Protein AF-A0A970XE02-F1 (afdb_monomer_lite)

Secondary structure (DSSP, 8-state):
-----SEEEEE---SS-SS---EEEEE-TTS-HHHHTS-GGGS-THHHH-GGGS--HHHHHHHHHHHHHHHHHHH-

pLDDT: mean 94.84, std 3.92, range [70.5, 98.31]

Sequence (76 aa):
EVCTPLRINYEILGNTDAYLHAHIIPRYDWEEDDLRKMPIWLYPPEYRTSPEFEFSETKHAELKWRLTEKLEELIK

Radius of gyration: 14.44 Å; chains: 1; bounding box: 26×32×38 Å

Structure (mmCIF, N/CA/C/O backbone):
data_AF-A0A970XE02-F1
#
_entry.id   AF-A0A970XE02-F1
#
loop_
_atom_site.group_PDB
_atom_site.id
_atom_site.type_symbol
_atom_site.label_atom_id
_atom_site.label_alt_id
_atom_site.label_comp_id
_atom_site.label_asym_id
_atom_site.label_entity_id
_atom_site.label_seq_id
_atom_site.pdbx_PDB_ins_code
_atom_site.Cartn_x
_atom_site.Cartn_y
_atom_sit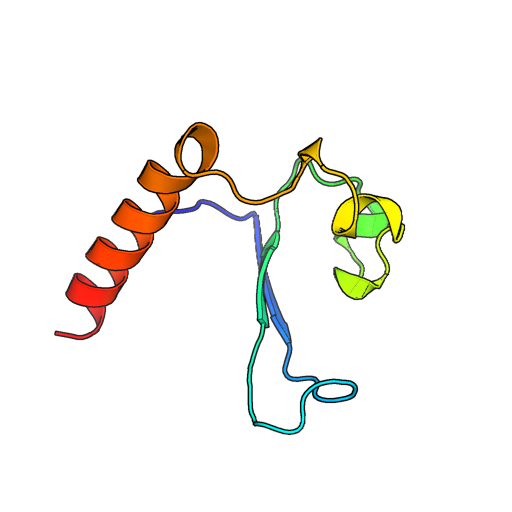e.Cartn_z
_atom_site.occupancy
_atom_site.B_iso_or_equiv
_atom_site.auth_seq_id
_atom_site.auth_comp_id
_atom_site.auth_asym_id
_atom_site.auth_atom_id
_atom_site.pdbx_PDB_model_num
ATOM 1 N N . GLU A 1 1 ? -9.608 11.975 6.203 1.00 81.75 1 GLU A N 1
ATOM 2 C CA . GLU A 1 1 ? -9.152 10.899 5.296 1.00 81.75 1 GLU A CA 1
ATOM 3 C C . GLU A 1 1 ? -7.782 11.282 4.745 1.00 81.75 1 GLU A C 1
ATOM 5 O O . GLU A 1 1 ? -7.571 12.462 4.486 1.00 81.75 1 GLU A O 1
ATOM 10 N N . VAL A 1 2 ? -6.823 10.351 4.671 1.00 95.56 2 VAL A N 1
ATOM 11 C CA . VAL A 1 2 ? -5.435 10.657 4.248 1.00 95.56 2 VAL A CA 1
ATOM 12 C C . VAL A 1 2 ? -5.227 10.355 2.766 1.00 95.56 2 VAL A C 1
ATOM 14 O O . VAL A 1 2 ? -4.724 11.204 2.036 1.00 95.56 2 VAL A O 1
ATOM 17 N N . CYS A 1 3 ? -5.686 9.181 2.330 1.00 95.44 3 CYS A N 1
ATOM 18 C CA . CYS A 1 3 ? -5.717 8.750 0.937 1.00 95.44 3 CYS A CA 1
ATOM 19 C C . CYS A 1 3 ? -7.172 8.609 0.473 1.00 95.44 3 CYS A C 1
ATOM 21 O O . CYS A 1 3 ? -8.055 8.343 1.289 1.00 95.44 3 CYS A O 1
ATOM 23 N N . THR A 1 4 ? -7.402 8.711 -0.836 1.00 96.19 4 THR A N 1
ATOM 24 C CA . THR A 1 4 ? -8.719 8.534 -1.475 1.00 96.19 4 THR A CA 1
ATOM 25 C C . THR A 1 4 ? -8.663 7.428 -2.537 1.00 96.19 4 THR A C 1
ATOM 27 O O . THR A 1 4 ? -8.728 7.717 -3.734 1.00 96.19 4 THR A O 1
ATOM 30 N N . PRO A 1 5 ? -8.449 6.160 -2.145 1.00 96.81 5 PRO A N 1
ATOM 31 C CA . PRO A 1 5 ? -8.389 5.072 -3.108 1.00 96.81 5 PRO A CA 1
ATOM 32 C C . PRO A 1 5 ? -9.779 4.737 -3.661 1.00 96.81 5 PRO A C 1
ATOM 34 O O . PRO A 1 5 ? -10.786 4.873 -2.970 1.00 96.81 5 PRO A O 1
ATOM 37 N N . LEU A 1 6 ? -9.821 4.199 -4.879 1.00 96.62 6 LEU A N 1
ATOM 38 C CA . LEU A 1 6 ? -11.023 3.589 -5.451 1.00 96.62 6 LEU A CA 1
ATOM 39 C C . LEU A 1 6 ? -11.443 2.341 -4.654 1.00 96.62 6 LEU A C 1
ATOM 41 O O . LEU A 1 6 ? -12.630 2.061 -4.505 1.00 96.62 6 LEU A O 1
ATOM 45 N N . ARG A 1 7 ? -10.462 1.573 -4.162 1.00 96.00 7 ARG A N 1
ATOM 46 C CA . ARG A 1 7 ? -10.652 0.426 -3.259 1.00 96.00 7 ARG A CA 1
ATOM 47 C C . ARG A 1 7 ? -9.359 0.097 -2.515 1.00 96.00 7 ARG A C 1
ATOM 49 O O . ARG A 1 7 ? -8.286 0.554 -2.896 1.00 96.00 7 ARG A O 1
ATOM 56 N N . ILE A 1 8 ? -9.443 -0.762 -1.506 1.00 96.88 8 ILE A N 1
ATOM 57 C CA . ILE A 1 8 ? -8.278 -1.257 -0.762 1.00 96.88 8 ILE A CA 1
ATOM 58 C C . ILE A 1 8 ? -8.160 -2.766 -0.971 1.00 96.88 8 ILE A C 1
ATOM 60 O O . ILE A 1 8 ? -9.147 -3.489 -0.835 1.00 96.88 8 ILE A O 1
ATOM 64 N N . ASN A 1 9 ? -6.959 -3.245 -1.299 1.00 97.31 9 ASN A N 1
ATOM 65 C CA . ASN A 1 9 ? -6.637 -4.667 -1.209 1.00 97.31 9 ASN A CA 1
ATOM 66 C C . ASN A 1 9 ? -5.992 -4.969 0.148 1.00 97.31 9 ASN A C 1
ATOM 68 O O . ASN A 1 9 ? -5.135 -4.218 0.613 1.00 97.31 9 ASN A O 1
ATOM 72 N N . TYR A 1 10 ? -6.433 -6.064 0.766 1.00 97.25 10 TYR A N 1
ATOM 73 C CA . TYR A 1 10 ? -5.894 -6.591 2.014 1.00 97.25 10 TYR A CA 1
ATOM 74 C C . TYR A 1 10 ? -5.398 -8.009 1.751 1.00 97.25 10 TYR A C 1
ATOM 76 O O . TYR A 1 10 ? -6.182 -8.865 1.337 1.00 97.25 10 TYR A O 1
ATOM 84 N N . GLU A 1 11 ? -4.108 -8.250 1.953 1.00 96.31 11 GLU A N 1
ATOM 85 C CA . GLU A 1 11 ? -3.467 -9.515 1.590 1.00 96.31 11 GLU A CA 1
ATOM 86 C C . GLU A 1 11 ? -2.625 -10.036 2.759 1.00 96.31 11 GLU A C 1
ATOM 88 O O . GLU A 1 11 ? -1.739 -9.337 3.246 1.00 96.31 11 GLU A O 1
ATOM 93 N N . ILE A 1 12 ? -2.886 -11.268 3.204 1.00 97.00 12 ILE A N 1
ATOM 94 C CA . ILE A 1 12 ? -2.038 -11.993 4.162 1.00 97.00 12 ILE A CA 1
ATOM 95 C C . ILE A 1 12 ? -1.333 -13.091 3.372 1.00 97.00 12 ILE A C 1
ATOM 97 O O . ILE A 1 12 ? -1.971 -14.047 2.930 1.00 97.00 12 ILE A O 1
ATOM 101 N N . LEU A 1 13 ? -0.032 -12.909 3.153 1.00 95.44 13 LEU A N 1
ATOM 102 C CA . LEU A 1 13 ? 0.828 -13.847 2.433 1.00 95.44 13 LEU A CA 1
ATOM 103 C C . LEU A 1 13 ? 1.776 -14.537 3.429 1.00 95.44 13 LEU A C 1
ATOM 105 O O . LEU A 1 13 ? 1.325 -14.995 4.475 1.00 95.44 13 LEU A O 1
ATOM 109 N N . GLY A 1 14 ? 3.068 -14.647 3.106 1.00 95.69 14 GLY A N 1
ATOM 110 C CA . GLY A 1 14 ? 4.059 -15.301 3.975 1.00 95.69 14 GLY A CA 1
ATOM 111 C C . GLY A 1 14 ? 5.039 -16.237 3.267 1.00 95.69 14 GLY A C 1
ATOM 112 O O . GLY A 1 14 ? 5.658 -17.068 3.919 1.00 95.69 14 GLY A O 1
ATOM 113 N N . ASN A 1 15 ? 5.185 -16.137 1.940 1.00 96.06 15 ASN A N 1
ATOM 114 C CA . ASN A 1 15 ? 6.121 -16.986 1.191 1.00 96.06 15 ASN A CA 1
ATOM 115 C C . ASN A 1 15 ? 7.599 -16.629 1.444 1.00 96.06 15 ASN A C 1
ATOM 117 O O . ASN A 1 15 ? 8.455 -17.497 1.307 1.00 96.06 15 ASN A O 1
ATOM 121 N N . THR A 1 16 ? 7.894 -15.368 1.782 1.00 94.25 16 THR A N 1
ATOM 122 C CA . THR A 1 16 ? 9.269 -14.863 1.959 1.00 94.25 16 THR A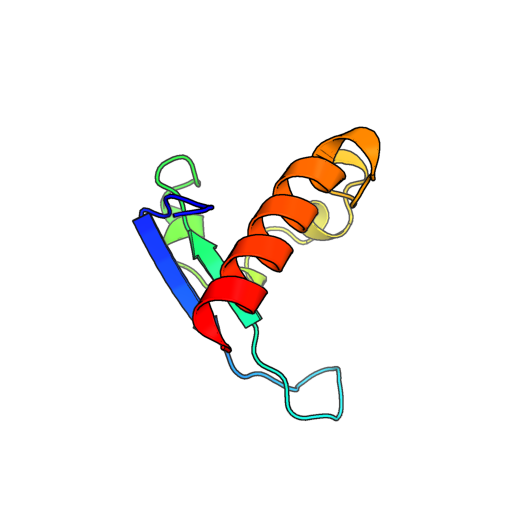 CA 1
ATOM 123 C C . THR A 1 16 ? 9.616 -14.650 3.431 1.00 94.25 16 THR A C 1
ATOM 125 O O . THR A 1 16 ? 10.633 -15.146 3.906 1.00 94.25 16 THR A O 1
ATOM 128 N N . ASP A 1 17 ? 8.764 -13.931 4.162 1.00 96.44 17 ASP A N 1
ATOM 129 C CA . ASP A 1 17 ? 9.011 -13.523 5.543 1.00 96.44 17 ASP A CA 1
ATOM 130 C C . ASP A 1 17 ? 8.247 -14.404 6.540 1.00 96.44 17 ASP A C 1
ATOM 132 O O . ASP A 1 17 ? 7.020 -14.500 6.498 1.00 96.44 17 ASP A O 1
ATOM 136 N N . ALA A 1 18 ? 8.975 -15.024 7.474 1.00 95.81 18 ALA A N 1
ATOM 137 C CA . ALA A 1 18 ? 8.445 -16.003 8.431 1.00 95.81 18 ALA A CA 1
ATOM 138 C C . ALA A 1 18 ? 7.824 -15.370 9.698 1.00 95.81 18 ALA A C 1
ATOM 140 O O . ALA A 1 18 ? 8.031 -15.846 10.815 1.00 95.81 18 ALA A O 1
ATOM 141 N N . TYR A 1 19 ? 7.068 -14.286 9.537 1.00 96.69 19 TYR A N 1
ATOM 142 C CA . TYR A 1 19 ? 6.268 -13.665 10.597 1.00 96.69 19 TYR A CA 1
ATOM 143 C C . TYR A 1 19 ? 4.906 -13.251 10.043 1.00 96.69 19 TYR A C 1
ATOM 145 O O . TYR A 1 19 ? 4.793 -12.898 8.872 1.00 96.69 19 TYR A O 1
ATOM 153 N N . LEU A 1 20 ? 3.857 -13.290 10.871 1.00 97.56 20 LEU A N 1
ATOM 154 C CA . LEU A 1 20 ? 2.526 -12.865 10.439 1.00 97.56 20 LEU A CA 1
ATOM 155 C C . LEU A 1 20 ? 2.540 -11.365 10.128 1.00 97.56 20 LEU A C 1
ATOM 157 O O . LEU A 1 20 ? 2.835 -10.545 10.994 1.00 97.56 20 LEU A O 1
ATOM 161 N N . HIS A 1 21 ? 2.185 -11.020 8.898 1.00 97.69 21 HIS A N 1
ATOM 162 C CA . HIS A 1 21 ? 2.020 -9.648 8.443 1.00 97.69 21 HIS A CA 1
ATOM 163 C C . HIS A 1 21 ? 0.913 -9.588 7.390 1.00 97.69 21 HIS A C 1
ATOM 165 O O . HIS A 1 21 ? 0.575 -10.589 6.756 1.00 97.69 21 HIS A O 1
ATOM 171 N N . ALA A 1 22 ? 0.342 -8.400 7.219 1.00 97.38 22 ALA A N 1
ATOM 172 C CA . ALA A 1 22 ? -0.639 -8.119 6.187 1.00 97.38 22 ALA A CA 1
ATOM 173 C C . ALA A 1 22 ? -0.181 -6.924 5.352 1.00 97.38 22 ALA A C 1
ATOM 175 O O . ALA A 1 22 ? 0.389 -5.966 5.880 1.00 97.38 22 ALA A O 1
ATOM 176 N N . HIS A 1 23 ? -0.475 -6.961 4.058 1.00 97.06 23 HIS A N 1
ATOM 177 C CA . HIS A 1 23 ? -0.290 -5.841 3.148 1.00 97.06 23 HIS A CA 1
ATOM 178 C C . HIS A 1 23 ? -1.621 -5.108 2.974 1.00 97.06 23 HIS A C 1
ATOM 180 O O . HIS A 1 23 ? -2.643 -5.726 2.672 1.00 97.06 23 HIS A O 1
ATOM 186 N N . ILE A 1 24 ? -1.598 -3.785 3.151 1.00 96.75 24 ILE A N 1
ATOM 187 C CA . ILE A 1 24 ? -2.741 -2.896 2.918 1.00 96.75 24 ILE A CA 1
ATOM 188 C C . ILE A 1 24 ? -2.381 -1.990 1.748 1.00 96.75 24 ILE A C 1
ATOM 190 O O . ILE A 1 24 ? -1.476 -1.163 1.857 1.00 96.75 24 ILE A O 1
ATOM 194 N N . ILE A 1 25 ? -3.068 -2.167 0.622 1.00 96.31 25 ILE A N 1
ATOM 195 C CA . ILE A 1 25 ? -2.675 -1.556 -0.649 1.00 96.31 25 ILE A CA 1
ATOM 196 C C . ILE A 1 25 ? -3.834 -0.692 -1.168 1.00 96.31 25 ILE A C 1
ATOM 198 O O . ILE A 1 25 ? -4.851 -1.242 -1.609 1.00 96.31 25 ILE A O 1
ATOM 202 N N . PRO A 1 26 ? -3.725 0.651 -1.122 1.00 96.19 26 PRO A N 1
ATOM 203 C CA . PRO A 1 26 ? -4.691 1.531 -1.768 1.00 96.19 26 PRO A CA 1
ATOM 204 C C . PRO A 1 26 ? -4.581 1.399 -3.292 1.00 96.19 26 PRO A C 1
ATOM 206 O O . PRO A 1 26 ? -3.486 1.475 -3.845 1.00 96.19 26 PRO A O 1
ATOM 209 N N . ARG A 1 27 ? -5.719 1.202 -3.962 1.00 96.62 27 ARG A N 1
ATOM 210 C CA . ARG A 1 27 ? -5.820 1.078 -5.422 1.00 96.62 27 ARG A CA 1
ATOM 211 C C . ARG A 1 27 ? -6.529 2.290 -6.002 1.00 96.62 27 ARG A C 1
ATOM 213 O O . ARG A 1 27 ? -7.532 2.735 -5.440 1.00 96.62 27 ARG A O 1
ATOM 220 N N . TYR A 1 28 ? -6.050 2.796 -7.124 1.00 96.31 28 TYR A N 1
ATOM 221 C CA . TYR A 1 28 ? -6.491 4.048 -7.725 1.00 96.31 28 TYR A CA 1
ATOM 222 C C . TYR A 1 28 ? -7.045 3.855 -9.135 1.00 96.31 28 TYR A C 1
ATOM 224 O O . TYR A 1 28 ? -6.857 2.827 -9.787 1.00 96.31 28 TYR A O 1
ATOM 232 N N . ASP A 1 29 ? -7.789 4.853 -9.597 1.00 96.50 29 ASP A N 1
ATOM 233 C CA . ASP A 1 29 ? -8.431 4.838 -10.905 1.00 96.50 29 ASP A CA 1
ATOM 234 C C . ASP A 1 29 ? -7.446 5.009 -12.072 1.00 96.50 29 ASP A C 1
ATOM 236 O O . ASP A 1 29 ? -7.697 4.469 -13.147 1.00 96.50 29 ASP A O 1
ATOM 240 N N . TRP A 1 30 ? -6.322 5.684 -11.829 1.00 95.94 30 TRP A N 1
ATOM 241 C CA . TRP A 1 30 ? -5.245 5.917 -12.790 1.00 95.94 30 TRP A CA 1
ATOM 242 C C . TRP A 1 30 ? -4.355 4.696 -13.065 1.00 95.94 30 TRP A C 1
ATOM 244 O O . TRP A 1 30 ? -3.551 4.738 -13.992 1.00 95.94 30 TRP A O 1
ATOM 254 N N . GLU A 1 31 ? -4.464 3.618 -12.281 1.00 95.31 31 GLU A N 1
ATOM 255 C CA . GLU A 1 31 ? -3.742 2.373 -12.566 1.00 95.31 31 GLU A CA 1
ATOM 256 C C . GLU A 1 31 ? -4.236 1.749 -13.881 1.00 95.31 31 GLU A C 1
ATOM 258 O O . GLU A 1 31 ? -5.441 1.733 -14.150 1.00 95.31 31 GLU A O 1
ATOM 263 N N . GLU A 1 32 ? -3.318 1.172 -14.664 1.00 94.12 32 GLU A N 1
ATOM 264 C CA . GLU A 1 32 ? -3.653 0.428 -15.885 1.00 94.12 32 GLU A CA 1
ATOM 265 C C . GLU A 1 32 ? -4.697 -0.654 -15.592 1.00 94.12 32 GLU A C 1
ATOM 267 O O . GLU A 1 32 ? -4.518 -1.448 -14.673 1.00 94.12 32 GLU A O 1
ATOM 272 N N . ASP A 1 33 ? -5.793 -0.705 -16.355 1.00 93.69 33 ASP A N 1
ATOM 273 C CA . ASP A 1 33 ? -6.979 -1.487 -15.974 1.00 93.69 33 ASP A CA 1
ATOM 274 C C . ASP A 1 33 ? -6.707 -2.996 -15.823 1.00 93.69 33 ASP A C 1
ATOM 276 O O . ASP A 1 33 ? -7.230 -3.631 -14.900 1.00 93.69 33 ASP A O 1
ATOM 280 N N . ASP A 1 34 ? -5.847 -3.552 -16.680 1.00 94.00 34 ASP A N 1
ATOM 281 C CA . ASP A 1 34 ? -5.474 -4.970 -16.660 1.00 94.00 34 ASP A CA 1
ATOM 282 C C . ASP A 1 34 ? -4.649 -5.332 -15.418 1.00 94.00 34 ASP A C 1
ATOM 284 O O . ASP A 1 34 ? -4.873 -6.375 -14.803 1.00 94.00 34 ASP A O 1
ATOM 288 N N . LEU A 1 35 ? -3.751 -4.444 -14.983 1.00 94.44 35 LEU A N 1
ATOM 289 C CA . LEU A 1 35 ? -2.973 -4.623 -13.753 1.00 94.44 35 LEU A CA 1
ATOM 290 C C . LEU A 1 35 ? -3.798 -4.272 -12.514 1.00 94.44 35 LEU A C 1
ATOM 292 O O . LEU A 1 35 ? -3.700 -4.918 -11.463 1.00 94.44 35 LEU A O 1
ATOM 296 N N . ARG A 1 36 ? -4.684 -3.280 -12.647 1.00 94.62 36 ARG A N 1
ATOM 297 C CA . ARG A 1 36 ? -5.553 -2.810 -11.580 1.00 94.62 36 ARG A CA 1
ATOM 298 C C . ARG A 1 36 ? -6.376 -3.962 -11.034 1.00 94.62 36 ARG A C 1
ATOM 300 O O . ARG A 1 36 ? -6.544 -4.046 -9.830 1.00 94.62 36 ARG A O 1
ATOM 307 N N . LYS A 1 37 ? -6.872 -4.876 -11.863 1.00 92.56 37 LYS A N 1
ATOM 308 C CA . LYS A 1 37 ? -7.705 -6.006 -11.404 1.00 92.56 37 LYS A CA 1
ATOM 309 C C . LYS A 1 37 ? -6.914 -7.156 -10.768 1.00 92.56 37 LYS A C 1
ATOM 311 O O . LYS A 1 37 ? -7.530 -8.069 -10.224 1.00 92.56 37 LYS A O 1
ATOM 316 N N . MET A 1 38 ? -5.585 -7.102 -10.795 1.00 94.69 38 MET A N 1
ATOM 317 C CA . MET A 1 38 ? -4.698 -8.157 -10.305 1.00 94.69 38 MET A CA 1
ATOM 318 C C . MET A 1 38 ? -4.068 -7.793 -8.946 1.00 94.69 38 MET A C 1
ATOM 320 O O . MET A 1 38 ? -4.041 -6.610 -8.570 1.00 94.69 38 MET A O 1
ATOM 324 N N . PRO A 1 39 ? -3.557 -8.786 -8.187 1.00 93.88 39 PRO A N 1
ATOM 325 C CA . PRO A 1 39 ? -2.709 -8.536 -7.023 1.00 93.88 39 PRO A CA 1
ATOM 326 C C . PRO A 1 39 ? -1.494 -7.697 -7.410 1.00 93.88 39 PRO A C 1
ATOM 328 O O . PRO A 1 39 ? -0.919 -7.906 -8.484 1.00 93.88 39 PRO A O 1
ATOM 331 N N . ILE A 1 40 ? -1.059 -6.792 -6.524 1.00 93.69 40 ILE A N 1
ATOM 332 C CA . ILE A 1 40 ? 0.068 -5.897 -6.830 1.00 93.69 40 ILE A CA 1
ATOM 333 C C . ILE A 1 40 ? 1.301 -6.711 -7.227 1.00 93.69 40 ILE A C 1
ATOM 335 O O . ILE A 1 40 ? 2.003 -6.329 -8.154 1.00 93.69 40 ILE A O 1
ATOM 339 N N . TRP A 1 41 ? 1.522 -7.877 -6.608 1.00 92.62 41 TRP A N 1
ATOM 340 C CA . TRP A 1 41 ? 2.655 -8.786 -6.839 1.00 92.62 41 TRP A CA 1
ATOM 341 C C . TRP A 1 41 ? 2.825 -9.270 -8.283 1.00 92.62 41 TRP A C 1
ATOM 343 O O . TRP A 1 41 ? 3.924 -9.687 -8.633 1.00 92.62 41 TRP A O 1
ATOM 353 N N . LEU A 1 42 ? 1.789 -9.168 -9.123 1.00 93.50 42 LEU A N 1
ATOM 354 C CA . LEU A 1 42 ? 1.843 -9.524 -10.547 1.00 93.50 42 LEU A CA 1
ATOM 355 C C . LEU A 1 42 ? 2.181 -8.349 -11.476 1.00 93.50 42 LEU A C 1
ATOM 357 O O . LEU A 1 42 ? 2.277 -8.540 -12.686 1.00 93.50 42 LEU A O 1
ATOM 361 N N . TYR A 1 43 ? 2.387 -7.148 -10.934 1.00 93.31 43 TYR A N 1
ATOM 362 C CA . TYR A 1 43 ? 2.946 -6.035 -11.702 1.00 93.31 43 TYR A CA 1
ATOM 363 C C . TYR A 1 43 ? 4.361 -6.381 -12.173 1.00 93.31 43 TYR A C 1
ATOM 365 O O . TYR A 1 43 ? 5.066 -7.082 -11.432 1.00 93.31 43 TYR A O 1
ATOM 373 N N . PRO A 1 44 ? 4.796 -5.845 -13.332 1.00 93.50 44 PRO A N 1
ATOM 374 C CA . PRO A 1 44 ? 6.157 -6.019 -13.823 1.00 93.50 44 PRO A CA 1
ATOM 375 C C . PRO A 1 44 ? 7.197 -5.791 -12.709 1.00 93.50 44 PRO A C 1
ATOM 377 O O . PRO A 1 44 ? 7.080 -4.809 -11.961 1.00 93.50 44 PRO A O 1
ATOM 380 N N . PRO A 1 45 ? 8.168 -6.706 -12.517 1.00 90.19 45 PRO A N 1
ATOM 381 C CA . PRO A 1 45 ? 9.133 -6.631 -11.417 1.00 90.19 45 PRO A CA 1
ATOM 382 C C . PRO A 1 45 ? 9.886 -5.299 -11.339 1.00 90.19 45 PRO A C 1
ATOM 384 O O . PRO A 1 45 ? 10.244 -4.860 -10.245 1.00 90.19 45 PRO A O 1
ATOM 387 N N . GLU A 1 46 ? 10.062 -4.629 -12.476 1.00 92.00 46 GLU A N 1
ATOM 388 C CA . GLU A 1 46 ? 10.745 -3.347 -12.619 1.00 92.00 46 GLU A CA 1
ATOM 389 C C . GLU A 1 46 ? 10.093 -2.250 -11.769 1.00 92.00 46 GLU A C 1
ATOM 391 O O . GLU A 1 46 ? 10.801 -1.402 -11.231 1.00 92.00 46 GLU A O 1
ATOM 396 N N . TYR A 1 47 ? 8.771 -2.293 -11.557 1.00 89.25 47 TYR A N 1
ATOM 397 C CA . TYR A 1 47 ? 8.085 -1.342 -10.674 1.00 89.25 47 TYR A CA 1
ATOM 398 C C . TYR A 1 47 ? 8.540 -1.453 -9.212 1.00 89.25 47 TYR A C 1
ATOM 400 O O . TYR A 1 47 ? 8.481 -0.469 -8.482 1.00 89.25 47 TYR A O 1
ATOM 408 N N . ARG A 1 48 ? 9.005 -2.629 -8.766 1.00 87.38 48 ARG A N 1
ATOM 409 C CA . ARG A 1 48 ? 9.486 -2.836 -7.386 1.00 87.38 48 ARG A CA 1
ATOM 410 C C . ARG A 1 48 ? 10.946 -2.465 -7.198 1.00 87.38 48 ARG A C 1
ATOM 412 O O . ARG A 1 48 ? 11.351 -2.175 -6.079 1.00 87.38 48 ARG A O 1
ATOM 419 N N . THR A 1 49 ? 11.734 -2.541 -8.264 1.00 88.88 49 THR A N 1
ATOM 420 C CA . THR A 1 49 ? 13.183 -2.318 -8.214 1.00 88.88 49 THR A CA 1
ATOM 421 C C . THR A 1 49 ? 13.600 -0.977 -8.810 1.00 88.88 49 THR A C 1
ATOM 4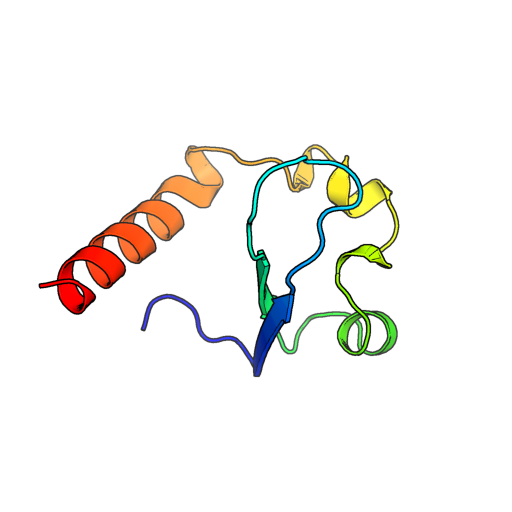23 O O . THR A 1 49 ? 14.777 -0.636 -8.754 1.00 88.88 49 THR A O 1
ATOM 426 N N . SER A 1 50 ? 12.673 -0.230 -9.418 1.00 93.25 50 SER A N 1
ATOM 427 C CA . SER A 1 50 ? 12.967 1.064 -10.030 1.00 93.25 50 SER A CA 1
ATOM 428 C C . SER A 1 50 ? 13.306 2.117 -8.965 1.00 93.25 50 SER A C 1
ATOM 430 O O . SER A 1 50 ? 12.486 2.357 -8.073 1.00 93.25 50 SER A O 1
ATOM 432 N N . PRO A 1 51 ? 14.443 2.828 -9.099 1.00 92.81 51 PRO A N 1
ATOM 433 C CA . PRO A 1 51 ? 14.786 3.960 -8.233 1.00 92.81 51 PRO A CA 1
ATOM 434 C C . PRO A 1 51 ? 13.748 5.092 -8.257 1.00 92.81 51 PRO A C 1
ATOM 436 O O . PRO A 1 51 ? 13.683 5.908 -7.342 1.00 92.81 51 PRO A O 1
ATOM 439 N N . GLU A 1 52 ? 12.926 5.172 -9.307 1.00 92.06 52 GLU A N 1
ATOM 440 C CA . GLU A 1 52 ? 11.871 6.182 -9.419 1.00 92.06 52 GLU A CA 1
ATOM 441 C C . GLU A 1 52 ? 10.833 6.067 -8.293 1.00 92.06 52 GLU A C 1
ATOM 443 O O . GLU A 1 52 ? 10.403 7.094 -7.747 1.00 92.06 52 GLU A O 1
ATOM 448 N N . PHE A 1 53 ? 10.478 4.825 -7.944 1.00 90.56 53 PHE A N 1
ATOM 449 C CA . PHE A 1 53 ? 9.453 4.473 -6.959 1.00 90.56 53 PHE A CA 1
ATOM 450 C C . PHE A 1 53 ? 10.031 4.170 -5.575 1.00 90.56 53 PHE A C 1
ATOM 452 O O . PHE A 1 53 ? 9.287 3.821 -4.658 1.00 90.56 53 PHE A O 1
ATOM 459 N N . GLU A 1 54 ? 11.347 4.307 -5.404 1.00 93.81 54 GLU A N 1
ATOM 460 C CA . GLU A 1 54 ? 11.986 4.135 -4.108 1.00 93.81 54 GLU A CA 1
ATOM 461 C C . GLU A 1 54 ? 11.486 5.188 -3.112 1.00 93.81 54 GLU A C 1
ATOM 463 O O . GLU A 1 54 ? 11.210 6.349 -3.450 1.00 93.81 54 GLU A O 1
ATOM 468 N N . PHE A 1 55 ? 11.378 4.774 -1.849 1.00 94.94 55 PHE A N 1
ATOM 469 C CA . PHE A 1 55 ? 11.066 5.699 -0.777 1.00 94.94 55 PHE A CA 1
ATOM 470 C C . PHE A 1 55 ? 12.111 6.821 -0.713 1.00 94.94 55 PHE A C 1
ATOM 472 O O . PHE A 1 55 ? 13.308 6.635 -0.896 1.00 94.94 55 PHE A O 1
ATOM 479 N N . SER A 1 56 ? 11.633 8.013 -0.391 1.00 96.50 56 SER A N 1
ATOM 480 C CA . SER A 1 56 ? 12.450 9.203 -0.214 1.00 96.50 56 SER A CA 1
ATOM 481 C C . SER A 1 56 ? 11.723 10.141 0.725 1.00 96.50 56 SER A C 1
ATOM 483 O O . SER A 1 56 ? 10.532 10.402 0.532 1.00 96.50 56 SER A O 1
ATOM 485 N N . GLU A 1 57 ? 12.450 10.686 1.695 1.00 97.25 57 GLU A N 1
ATOM 486 C CA . GLU A 1 57 ? 11.913 11.672 2.631 1.00 97.25 57 GLU A CA 1
ATOM 487 C C . GLU A 1 57 ? 11.383 12.909 1.896 1.00 97.25 57 GLU A C 1
ATOM 489 O O . GLU A 1 57 ? 10.310 13.407 2.220 1.00 97.25 57 GLU A O 1
ATOM 494 N N . THR A 1 58 ? 12.050 13.358 0.827 1.00 96.94 58 THR A N 1
ATOM 495 C CA . THR A 1 58 ? 11.599 14.545 0.081 1.00 96.94 58 THR A CA 1
ATOM 496 C C . THR A 1 58 ? 10.264 14.336 -0.630 1.00 96.94 58 THR A C 1
ATOM 498 O O . THR A 1 58 ? 9.510 15.291 -0.788 1.00 96.94 58 THR A O 1
ATOM 501 N N . LYS A 1 59 ? 9.960 13.104 -1.053 1.00 95.69 59 LYS A N 1
ATOM 502 C CA . LYS A 1 59 ? 8.721 12.770 -1.772 1.00 95.69 59 LYS A CA 1
ATOM 503 C C . LYS A 1 59 ? 7.597 12.305 -0.840 1.00 95.69 59 LYS A C 1
ATOM 505 O O . LYS A 1 59 ? 6.432 12.551 -1.128 1.00 95.69 59 LYS A O 1
ATOM 510 N N . HIS A 1 60 ? 7.928 11.603 0.245 1.00 97.00 60 HIS A N 1
ATOM 511 C CA . HIS A 1 60 ? 6.960 10.778 0.976 1.00 97.00 60 HIS A CA 1
ATOM 512 C C . HIS A 1 60 ? 6.786 11.150 2.456 1.00 97.00 60 HIS A C 1
ATOM 514 O O . HIS A 1 60 ? 5.875 10.617 3.095 1.00 97.00 60 HIS A O 1
ATOM 520 N N . ALA A 1 61 ? 7.607 12.051 3.014 1.00 97.69 61 ALA A N 1
ATOM 521 C CA . ALA A 1 61 ? 7.535 12.405 4.435 1.00 97.69 61 ALA A CA 1
ATOM 522 C C . ALA A 1 61 ? 6.167 12.974 4.839 1.00 97.69 61 ALA A C 1
ATOM 524 O O . ALA A 1 61 ? 5.626 12.588 5.874 1.00 97.69 61 ALA A O 1
ATOM 525 N N . GLU A 1 62 ? 5.571 13.840 4.012 1.00 97.88 62 GLU A N 1
ATOM 52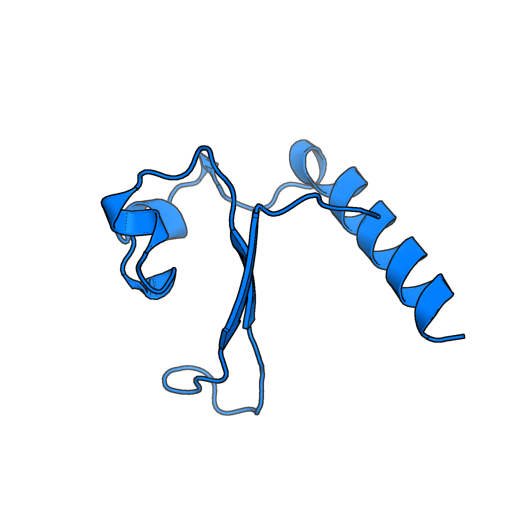6 C CA . GLU A 1 62 ? 4.265 14.440 4.308 1.00 97.88 62 GLU A CA 1
ATOM 527 C C . GLU A 1 62 ? 3.164 13.376 4.397 1.00 97.88 62 GLU A C 1
ATOM 529 O O . GLU A 1 62 ? 2.398 13.342 5.360 1.00 97.88 62 GLU A O 1
ATOM 534 N N . LEU A 1 63 ? 3.109 12.465 3.419 1.00 97.12 63 LEU A N 1
ATOM 535 C CA . LEU A 1 63 ? 2.128 11.383 3.408 1.00 97.12 63 LEU A CA 1
ATOM 536 C C . LEU A 1 63 ? 2.300 10.469 4.626 1.00 97.12 63 LEU A C 1
ATOM 538 O O . LEU A 1 63 ? 1.319 10.141 5.292 1.00 97.12 63 LEU A O 1
ATOM 542 N N . LYS A 1 64 ? 3.547 10.099 4.941 1.00 97.88 64 LYS A N 1
ATOM 543 C CA . LYS A 1 64 ? 3.883 9.298 6.123 1.00 97.88 64 LYS A CA 1
ATOM 544 C C . LYS A 1 64 ? 3.412 9.984 7.408 1.00 97.88 64 LYS A C 1
ATOM 546 O O . LYS A 1 64 ? 2.748 9.340 8.211 1.00 97.88 64 LYS A O 1
ATOM 551 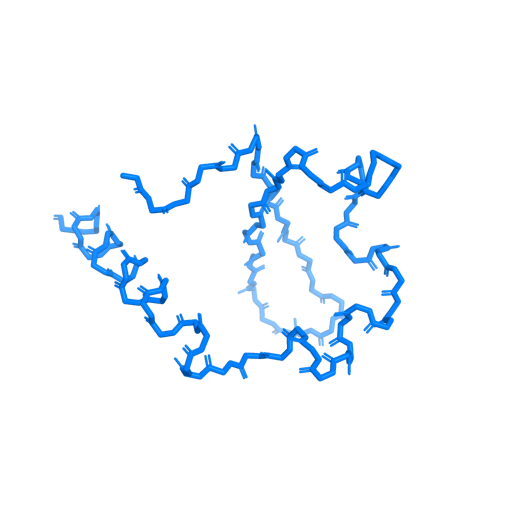N N . TRP A 1 65 ? 3.689 11.279 7.577 1.00 98.06 65 TRP A N 1
ATOM 552 C CA . TRP A 1 65 ? 3.255 12.046 8.749 1.00 98.06 65 TRP A CA 1
ATOM 553 C C . TRP A 1 65 ? 1.727 12.097 8.872 1.00 98.06 65 TRP A C 1
ATOM 555 O O . TRP A 1 65 ? 1.186 11.783 9.930 1.00 98.06 65 TRP A O 1
ATOM 565 N N . ARG A 1 66 ? 1.013 12.392 7.778 1.00 98.31 66 ARG A N 1
ATOM 566 C CA . ARG A 1 66 ? -0.460 12.431 7.775 1.00 98.31 66 ARG A CA 1
ATOM 567 C C . ARG A 1 66 ? -1.086 11.078 8.116 1.00 98.31 66 ARG A C 1
ATOM 569 O O . ARG A 1 66 ? -2.117 11.039 8.786 1.00 98.31 66 ARG A O 1
ATOM 576 N N . LEU A 1 67 ? -0.489 9.977 7.649 1.00 97.00 67 LEU A N 1
ATOM 577 C CA . LEU A 1 67 ? -0.920 8.625 8.013 1.00 97.00 67 LEU A CA 1
ATOM 578 C C . LEU A 1 67 ? -0.716 8.369 9.508 1.00 97.00 67 LEU A C 1
ATOM 580 O O . LEU A 1 67 ? -1.648 7.901 10.158 1.00 97.00 67 LEU A O 1
ATOM 584 N N . THR A 1 68 ? 0.453 8.716 10.052 1.00 97.38 68 THR A N 1
ATOM 585 C CA . THR A 1 68 ? 0.752 8.571 11.484 1.00 97.38 68 THR A CA 1
ATOM 586 C C . THR A 1 68 ? -0.245 9.336 12.350 1.00 97.38 68 THR A C 1
ATOM 588 O O . THR A 1 68 ? -0.898 8.722 13.189 1.00 97.38 68 THR A O 1
ATOM 591 N N . GLU A 1 69 ? -0.445 10.633 12.097 1.00 97.88 69 GLU A N 1
ATOM 592 C CA . GLU A 1 69 ? -1.396 11.468 12.851 1.00 97.88 69 GLU A CA 1
ATOM 593 C C . GLU A 1 69 ? -2.807 10.870 12.836 1.00 97.88 69 GLU A C 1
ATOM 595 O O . GLU A 1 69 ? -3.479 10.793 13.866 1.00 97.88 69 GLU A O 1
ATOM 600 N N . LYS A 1 70 ? -3.263 10.391 11.668 1.00 97.31 70 LYS A N 1
ATOM 601 C CA . LYS A 1 70 ? -4.605 9.815 11.559 1.00 97.31 70 LYS A CA 1
ATOM 602 C C . LYS A 1 70 ? -4.729 8.481 12.292 1.00 97.31 70 LYS A C 1
ATOM 604 O O . LYS A 1 70 ? -5.785 8.200 12.852 1.00 97.31 70 LYS A O 1
ATOM 609 N N . LEU A 1 71 ? -3.686 7.653 12.283 1.00 96.25 71 LEU A N 1
ATOM 610 C CA . LEU A 1 71 ? -3.671 6.405 13.046 1.00 96.25 71 LEU A CA 1
ATOM 611 C C . LEU A 1 71 ? -3.701 6.685 14.551 1.00 96.25 71 LEU A C 1
ATOM 613 O O . LEU A 1 71 ? -4.480 6.058 15.263 1.00 96.25 71 LEU A O 1
ATOM 617 N N . GLU A 1 72 ? -2.923 7.656 15.027 1.00 97.00 72 GLU A N 1
ATOM 618 C C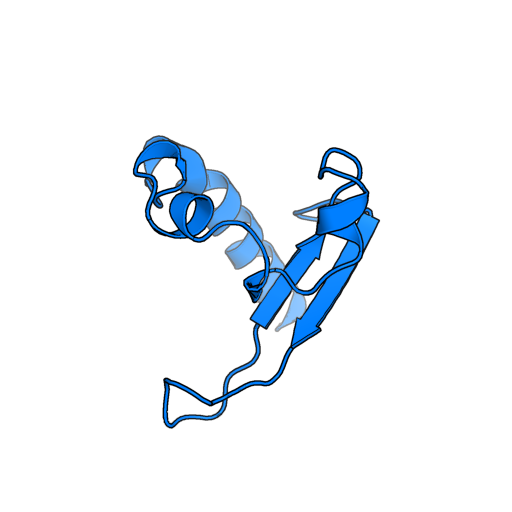A . GLU A 1 72 ? -2.923 8.064 16.436 1.00 97.00 72 GLU A CA 1
ATOM 619 C C . GLU A 1 72 ? -4.271 8.638 16.889 1.00 97.00 72 GLU A C 1
ATOM 621 O O . GLU A 1 72 ? -4.669 8.433 18.033 1.00 97.00 72 GLU A O 1
ATOM 626 N N . GLU A 1 73 ? -4.992 9.337 16.011 1.00 96.69 73 GLU A N 1
ATOM 627 C CA . GLU A 1 73 ? -6.361 9.793 16.273 1.00 96.69 73 GLU A CA 1
ATOM 628 C C . GLU A 1 73 ? -7.339 8.618 16.439 1.00 96.69 73 GLU A C 1
ATOM 630 O O . GLU A 1 73 ? -8.202 8.669 17.308 1.00 96.69 73 GLU A O 1
ATOM 635 N N . LEU A 1 74 ? -7.213 7.573 15.612 1.00 96.06 74 LEU A N 1
ATOM 636 C CA . LEU A 1 74 ? -8.146 6.437 15.568 1.00 96.06 74 LEU A CA 1
ATOM 637 C C . LEU A 1 74 ? -7.882 5.362 16.630 1.00 96.06 74 LEU A C 1
ATOM 639 O O . LEU A 1 74 ? -8.774 4.567 16.914 1.00 96.06 74 LEU A O 1
ATOM 643 N N . ILE A 1 75 ? -6.652 5.281 17.141 1.00 94.56 75 ILE A N 1
ATOM 644 C CA . ILE A 1 75 ? -6.239 4.282 18.142 1.00 94.56 75 ILE A CA 1
ATOM 645 C C . ILE A 1 75 ? -6.468 4.789 19.581 1.00 94.56 75 ILE A C 1
ATOM 647 O O . ILE A 1 75 ? -6.467 3.984 20.513 1.00 94.56 75 ILE A O 1
ATOM 651 N N . LYS A 1 76 ? -6.673 6.098 19.769 1.00 70.50 76 LYS A N 1
ATOM 652 C CA . LYS A 1 76 ? -7.130 6.679 21.043 1.00 70.50 76 LYS A CA 1
ATOM 653 C C . LYS A 1 76 ? -8.577 6.297 21.343 1.00 70.50 76 LYS A C 1
ATOM 655 O O . LYS A 1 76 ? -8.848 6.052 22.539 1.00 70.50 76 LYS A O 1
#

Foldseek 3Di:
DLDDAPDWDKDFDDPDPPDTDIDIHGQHPPPDPVCSVDDVVPPDCCCVVPPVNDDDCVVCVVSVVSVVVVVVVVVD